Protein AF-A0A1X0S544-F1 (afdb_monomer)

Mean predicted aligned error: 11.64 Å

pLDDT: mean 88.08, std 16.43, range [37.88, 98.81]

Secondary structure (DSSP, 8-state):
----HHHHHHHHHHHHHHHHHHHHHHHHHHHHHT-----------------HHHHHHHHHHHHHHHHHHHHHS-SS--HHHHHHHHHHHHHHHHH-SSHHHHHHHHHHHHHS----SSHHHHHHHHHHHHHHHHHHTTPPPP-GGGHHHHS--S---

Nearest PDB structures (foldseek):
  1jra-assembly2_D  TM=9.791E-01  e=1.132E-12  Saccharomyces cerevisiae
  4e0i-assembly2_C-2  TM=9.661E-01  e=1.526E-10  Saccharomyces cerevisiae S288C
  3w4y-assembly2_B  TM=8.321E-01  e=1.715E-10  Saccharomyces cerevisiae S288C
  3tk0-assembly1_A-2  TM=8.405E-01  e=3.663E-10  Homo sapiens
  4e0i-assembly1_A  TM=7.709E-01  e=1.111E-09  Saccharomyces cerevisiae S288C

Structure (mmCIF, N/CA/C/O backbone):
data_AF-A0A1X0S544-F1
#
_entry.id   AF-A0A1X0S544-F1
#
loop_
_atom_site.group_PDB
_atom_site.id
_atom_site.type_symbol
_atom_site.label_atom_id
_atom_site.label_alt_id
_atom_site.label_comp_id
_atom_site.label_asym_id
_atom_site.label_entity_id
_atom_site.label_seq_id
_atom_site.pdbx_PDB_ins_code
_atom_site.Cartn_x
_atom_site.Cartn_y
_atom_site.Cartn_z
_atom_site.occupancy
_atom_site.B_iso_or_equiv
_atom_site.auth_seq_id
_atom_site.auth_comp_id
_atom_site.auth_asym_id
_atom_site.auth_atom_id
_atom_site.pdbx_PDB_model_num
ATOM 1 N N . MET A 1 1 ? -72.098 43.082 -19.303 1.00 52.50 1 MET A N 1
ATOM 2 C CA . MET A 1 1 ? -70.636 43.340 -19.211 1.00 52.50 1 MET A CA 1
ATOM 3 C C . MET A 1 1 ? -70.261 43.208 -17.733 1.00 52.50 1 MET A C 1
ATOM 5 O O . MET A 1 1 ? -70.854 43.926 -16.956 1.00 52.50 1 MET A O 1
ATOM 9 N N . LYS A 1 2 ? -69.433 42.296 -17.209 1.00 52.09 2 LYS A N 1
ATOM 10 C CA . LYS A 1 2 ? -68.104 41.813 -17.619 1.00 52.09 2 LYS A CA 1
ATOM 11 C C . LYS A 1 2 ? -67.825 40.452 -16.926 1.00 52.09 2 LYS A C 1
ATOM 13 O O . LYS A 1 2 ? -67.682 40.419 -15.712 1.00 52.09 2 LYS A O 1
ATOM 18 N N . ARG A 1 3 ? -67.683 39.345 -17.671 1.00 56.44 3 ARG A N 1
ATOM 19 C CA . ARG A 1 3 ? -67.083 38.064 -17.201 1.00 56.44 3 ARG A CA 1
ATOM 20 C C . ARG A 1 3 ? -65.582 38.022 -17.552 1.00 56.44 3 ARG A C 1
ATOM 22 O O . ARG A 1 3 ? -65.094 37.074 -18.147 1.00 56.44 3 ARG A O 1
ATOM 29 N N . ILE A 1 4 ? -64.860 39.103 -17.250 1.00 58.31 4 ILE A N 1
ATOM 30 C CA . ILE A 1 4 ? -63.459 39.302 -17.680 1.00 58.31 4 ILE A CA 1
ATOM 31 C C . ILE A 1 4 ? -62.445 38.981 -16.557 1.00 58.31 4 ILE A C 1
ATOM 33 O O . ILE A 1 4 ? -61.255 38.853 -16.817 1.00 58.31 4 ILE A O 1
ATOM 37 N N . GLY A 1 5 ? -62.885 38.772 -15.310 1.00 57.72 5 GLY A N 1
ATOM 38 C CA . GLY A 1 5 ? -61.973 38.581 -14.169 1.00 57.72 5 GLY A CA 1
ATOM 39 C C . GLY A 1 5 ? -61.312 37.200 -14.092 1.00 57.72 5 GLY A C 1
ATOM 40 O O . GLY A 1 5 ? -60.095 37.099 -13.996 1.00 57.72 5 GLY A O 1
ATOM 41 N N . THR A 1 6 ? -62.093 36.121 -14.152 1.00 60.69 6 THR A N 1
ATOM 42 C CA . THR A 1 6 ? -61.595 34.784 -13.777 1.00 60.69 6 THR A CA 1
ATOM 43 C C . THR A 1 6 ? -60.665 34.169 -14.822 1.00 60.69 6 THR A C 1
ATOM 45 O O . THR A 1 6 ? -59.653 33.578 -14.460 1.00 60.69 6 THR A O 1
ATOM 48 N N . VAL A 1 7 ? -60.953 34.355 -16.116 1.00 64.50 7 VAL A N 1
ATOM 49 C CA . VAL A 1 7 ? -60.105 33.825 -17.202 1.00 64.50 7 VAL A CA 1
ATOM 50 C C . VAL A 1 7 ? -58.727 34.489 -17.180 1.00 64.50 7 VAL A C 1
ATOM 52 O O . VAL A 1 7 ? -57.723 33.800 -17.306 1.00 64.50 7 VAL A O 1
ATOM 55 N N . THR A 1 8 ? -58.677 35.799 -16.930 1.00 66.25 8 THR A N 1
ATOM 56 C CA . THR A 1 8 ? -57.434 36.584 -16.891 1.00 66.25 8 THR A CA 1
ATOM 57 C C . THR A 1 8 ? -56.550 36.221 -15.694 1.00 66.25 8 THR A C 1
ATOM 59 O O . THR A 1 8 ? -55.328 36.221 -15.802 1.00 66.25 8 THR A O 1
ATOM 62 N N . VAL A 1 9 ? -57.147 35.864 -14.552 1.00 70.25 9 VAL A N 1
ATOM 63 C CA . VAL A 1 9 ? -56.394 35.427 -13.364 1.00 70.25 9 VAL A CA 1
ATOM 64 C C . VAL A 1 9 ? -55.842 34.012 -13.551 1.00 70.25 9 VAL A C 1
ATOM 66 O O . VAL A 1 9 ? -54.683 33.767 -13.229 1.00 70.25 9 VAL A O 1
ATOM 69 N N . VAL A 1 10 ? -56.623 33.091 -14.125 1.00 73.88 10 VAL A N 1
ATOM 70 C CA . VAL A 1 10 ? -56.163 31.714 -14.382 1.00 73.88 10 VAL A CA 1
ATOM 71 C C . VAL A 1 10 ? -55.041 31.692 -15.424 1.00 73.88 10 VAL A C 1
ATOM 73 O O . VAL A 1 10 ? -54.048 30.993 -15.232 1.00 73.88 10 VAL A O 1
ATOM 76 N N . THR A 1 11 ? -55.141 32.491 -16.492 1.00 73.25 11 THR A N 1
ATOM 77 C CA . THR A 1 11 ? -54.062 32.594 -17.486 1.00 73.25 11 THR A CA 1
ATOM 78 C C . THR A 1 11 ? -52.803 33.229 -16.903 1.00 73.25 11 THR A C 1
ATOM 80 O O . THR A 1 11 ? -51.709 32.741 -17.177 1.00 73.25 11 THR A O 1
ATOM 83 N N . LEU A 1 12 ? -52.928 34.247 -16.044 1.00 76.69 12 LEU A N 1
ATOM 84 C CA . LEU A 1 12 ? -51.780 34.859 -15.371 1.00 76.69 12 LEU A CA 1
ATOM 85 C C . LEU A 1 12 ? -51.076 33.871 -14.426 1.00 76.69 12 LEU A C 1
ATOM 87 O O . LEU A 1 12 ? -49.854 33.769 -14.459 1.00 76.69 12 LEU A O 1
ATOM 91 N N . VAL A 1 13 ? -51.826 33.091 -13.639 1.00 77.56 13 VAL A N 1
ATOM 92 C CA . VAL A 1 13 ? -51.253 32.068 -12.745 1.00 77.56 13 VAL A CA 1
ATOM 93 C C . VAL A 1 13 ? -50.532 30.978 -13.541 1.00 77.56 13 VAL A C 1
ATOM 95 O O . VAL A 1 13 ? -49.415 30.615 -13.184 1.00 77.56 13 VAL A O 1
ATOM 98 N N . MET A 1 14 ? -51.109 30.506 -14.651 1.00 79.31 14 MET A N 1
ATOM 99 C CA . MET A 1 14 ? -50.473 29.496 -15.511 1.00 79.31 14 MET A CA 1
ATOM 100 C C . MET A 1 14 ? -49.199 30.019 -16.196 1.00 79.31 14 MET A C 1
ATOM 102 O O . MET A 1 14 ? -48.229 29.280 -16.346 1.00 79.31 14 MET A O 1
ATOM 106 N N . LEU A 1 15 ? -49.160 31.300 -16.576 1.00 81.25 15 LEU A N 1
ATOM 107 C CA . LEU A 1 15 ? -47.958 31.932 -17.131 1.00 81.25 15 LEU A CA 1
ATOM 108 C C . LEU A 1 15 ? -46.863 32.118 -16.067 1.00 81.25 15 LEU A C 1
ATOM 110 O O . LEU A 1 15 ? -45.681 31.909 -16.348 1.00 81.25 15 LEU A O 1
ATOM 114 N N . VAL A 1 16 ? -47.233 32.455 -14.829 1.00 80.50 16 VAL A N 1
ATOM 115 C CA . VAL A 1 16 ? -46.278 32.599 -13.719 1.00 80.50 16 VAL A CA 1
ATOM 116 C C . VAL A 1 16 ? -45.705 31.238 -13.306 1.00 80.50 16 VAL A C 1
ATOM 118 O O . VAL A 1 16 ? -44.494 31.108 -13.149 1.00 80.50 16 VAL A O 1
ATOM 121 N N . THR A 1 17 ? -46.519 30.184 -13.208 1.00 80.31 17 THR A N 1
ATOM 122 C CA . THR A 1 17 ? -46.009 28.841 -12.877 1.00 80.31 17 THR A CA 1
ATOM 123 C C . THR A 1 17 ? -45.137 28.265 -13.993 1.00 80.31 17 THR A C 1
ATOM 125 O O . THR A 1 17 ? -44.081 27.700 -13.705 1.00 80.31 17 THR A O 1
ATOM 128 N N . ALA A 1 18 ? -45.505 28.467 -15.265 1.00 83.25 18 ALA A N 1
ATOM 129 C CA . ALA A 1 18 ? -44.694 28.044 -16.406 1.00 83.25 18 ALA A CA 1
ATOM 130 C C . ALA A 1 18 ? -43.343 28.775 -16.470 1.00 83.25 18 ALA A C 1
ATOM 132 O O . ALA A 1 18 ? -42.316 28.148 -16.732 1.00 83.25 18 ALA A O 1
ATOM 133 N N . THR A 1 19 ? -43.308 30.082 -16.187 1.00 78.88 19 THR A N 1
ATOM 134 C CA . THR A 1 19 ? -42.045 30.840 -16.145 1.00 78.88 19 THR A CA 1
ATOM 135 C C . THR A 1 19 ? -41.162 30.408 -14.975 1.00 78.88 19 THR A C 1
ATOM 137 O O . THR A 1 19 ? -39.968 30.207 -15.184 1.00 78.88 19 THR A O 1
ATOM 140 N N . ILE A 1 20 ? -41.721 30.150 -13.786 1.00 79.62 20 ILE A N 1
ATOM 141 C CA . ILE A 1 20 ? -40.972 29.612 -12.634 1.00 79.62 20 ILE A CA 1
ATOM 142 C C . ILE A 1 20 ? -40.388 28.224 -12.945 1.00 79.62 20 ILE A C 1
ATOM 144 O O . ILE A 1 20 ? -39.204 27.998 -12.703 1.00 79.62 20 ILE A O 1
ATOM 148 N N . LEU A 1 21 ? -41.167 27.312 -13.538 1.00 79.69 21 LEU A N 1
ATOM 149 C CA . LEU A 1 21 ? -40.693 25.983 -13.955 1.00 79.69 21 LEU A CA 1
ATOM 150 C C . LEU A 1 21 ? -39.574 26.070 -15.002 1.00 79.69 21 LEU A C 1
ATOM 152 O O . LEU A 1 21 ? -38.578 25.351 -14.910 1.00 79.69 21 LEU A O 1
ATOM 156 N N . LEU A 1 22 ? -39.696 26.974 -15.978 1.00 78.81 22 LEU A N 1
ATOM 157 C CA . LEU A 1 22 ? -38.663 27.192 -16.991 1.00 78.81 22 LEU A CA 1
ATOM 158 C C . LEU A 1 22 ? -37.383 27.781 -16.386 1.00 78.81 22 LEU A C 1
ATOM 160 O O . LEU A 1 22 ? -36.294 27.324 -16.734 1.00 78.81 22 LEU A O 1
ATOM 164 N N . LEU A 1 23 ? -37.495 28.736 -15.460 1.00 78.19 23 LEU A N 1
ATOM 165 C CA . LEU A 1 23 ? -36.354 29.307 -14.737 1.00 78.19 23 LEU A CA 1
ATOM 166 C C . LEU A 1 23 ? -35.665 28.254 -13.861 1.00 78.19 23 LEU A C 1
ATOM 168 O O . LEU A 1 23 ? -34.444 28.118 -13.925 1.00 78.19 23 LEU A O 1
ATOM 172 N N . TYR A 1 24 ? -36.435 27.437 -13.140 1.00 78.25 24 TYR A N 1
ATOM 173 C CA . TYR A 1 24 ? -35.912 26.335 -12.333 1.00 78.25 24 TYR A CA 1
ATOM 174 C C . TYR A 1 24 ? -35.223 25.270 -13.202 1.00 78.25 24 TYR A C 1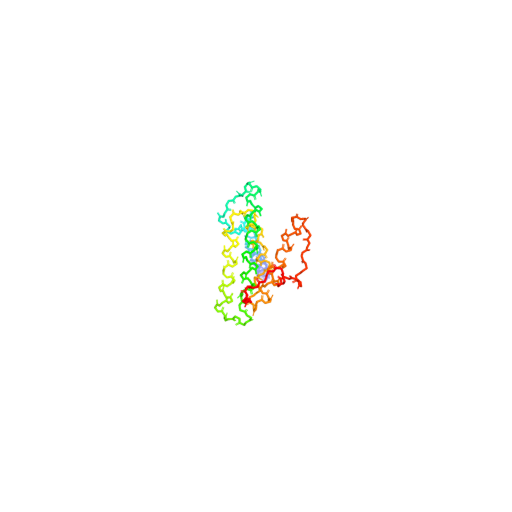
ATOM 176 O O . TYR A 1 24 ? -34.114 24.836 -12.899 1.00 78.25 24 TYR A O 1
ATOM 184 N N . SER A 1 25 ? -35.812 24.915 -14.350 1.00 75.12 25 SER A N 1
ATOM 185 C CA . SER A 1 25 ? -35.204 23.971 -15.299 1.00 75.12 25 SER A CA 1
ATOM 186 C C . SER A 1 25 ? -33.920 24.511 -15.944 1.00 75.12 25 SER A C 1
ATOM 188 O O . SER A 1 25 ? -32.973 23.751 -16.149 1.00 75.12 25 SER A O 1
ATOM 190 N N . LYS A 1 26 ? -33.847 25.821 -16.230 1.00 72.38 26 LYS A N 1
ATOM 191 C CA . LYS A 1 26 ? -32.621 26.489 -16.691 1.00 72.38 26 LYS A CA 1
ATOM 192 C C . LYS A 1 26 ? -31.552 26.492 -15.603 1.00 72.38 26 LYS A C 1
ATOM 194 O O . LYS A 1 26 ? -30.394 26.247 -15.924 1.00 72.38 26 LYS A O 1
ATOM 199 N N . GLN A 1 27 ? -31.927 26.709 -14.343 1.00 64.31 27 GLN A N 1
ATOM 200 C CA . GLN A 1 27 ? -30.995 26.669 -13.219 1.00 64.31 27 GLN A CA 1
ATOM 201 C C . GLN A 1 27 ? -30.444 25.254 -12.998 1.00 64.31 27 GLN A C 1
ATOM 203 O O . GLN A 1 27 ? -29.231 25.108 -12.929 1.00 64.31 27 GLN A O 1
ATOM 208 N N . ILE A 1 28 ? -31.282 24.208 -13.041 1.00 69.19 28 ILE A N 1
ATOM 209 C CA . ILE A 1 28 ? -30.832 22.802 -12.992 1.00 69.19 28 ILE A CA 1
ATOM 210 C C . ILE A 1 28 ? -29.901 22.471 -14.165 1.00 69.19 28 ILE A C 1
ATOM 212 O O . ILE A 1 28 ? -28.840 21.881 -13.962 1.00 69.19 28 ILE A O 1
ATOM 216 N N . LYS A 1 29 ? -30.253 22.877 -15.394 1.00 67.12 29 LYS A N 1
ATOM 217 C CA . LYS A 1 29 ? -29.387 22.679 -16.567 1.00 67.12 29 LYS A CA 1
ATOM 218 C C . LYS A 1 29 ? -28.070 23.439 -16.439 1.00 67.12 29 LYS A C 1
ATOM 220 O O . LYS A 1 29 ? -27.051 22.900 -16.838 1.00 67.12 29 LYS A O 1
ATOM 225 N N . SER A 1 30 ? -28.064 24.639 -15.858 1.00 59.28 30 SER A N 1
ATOM 226 C CA . SER A 1 30 ? -26.838 25.398 -15.578 1.00 59.28 30 SER A CA 1
ATOM 227 C C . SER A 1 30 ? -25.973 24.698 -14.527 1.00 59.28 30 SER A C 1
ATOM 229 O O . SER A 1 30 ? -24.761 24.612 -14.701 1.00 59.28 30 SER A O 1
ATOM 231 N N . THR A 1 31 ? -26.573 24.147 -13.468 1.00 58.50 31 THR A N 1
ATOM 232 C CA . THR A 1 31 ? -25.854 23.374 -12.444 1.00 58.50 31 THR A CA 1
ATOM 233 C C . THR A 1 31 ? -25.257 22.087 -13.021 1.00 58.50 31 THR A C 1
ATOM 235 O O . THR A 1 31 ? -24.128 21.748 -12.687 1.00 58.50 31 THR A O 1
ATOM 238 N N . MET A 1 32 ? -25.953 21.409 -13.941 1.00 60.28 32 MET A N 1
ATOM 239 C CA . MET A 1 32 ? -25.435 20.211 -14.620 1.00 60.28 32 MET A CA 1
ATOM 240 C C . MET A 1 32 ? -24.454 20.520 -15.765 1.00 60.28 32 MET A C 1
ATOM 242 O O . MET A 1 32 ? -23.543 19.741 -16.011 1.00 60.28 32 MET A O 1
ATOM 246 N N . ALA A 1 33 ? -24.589 21.657 -16.454 1.00 54.88 33 ALA A N 1
ATOM 247 C CA . ALA A 1 33 ? -23.705 22.057 -17.556 1.00 54.88 33 ALA A CA 1
ATOM 248 C C . ALA A 1 33 ? -22.357 22.638 -17.088 1.00 54.88 33 ALA A C 1
ATOM 250 O O . ALA A 1 33 ? -21.472 22.859 -17.911 1.00 54.88 33 ALA A O 1
ATOM 251 N N . THR A 1 34 ? -22.185 22.860 -15.779 1.00 42.56 34 THR A N 1
ATOM 252 C CA . THR A 1 34 ? -20.923 23.340 -15.187 1.00 42.56 34 THR A CA 1
ATOM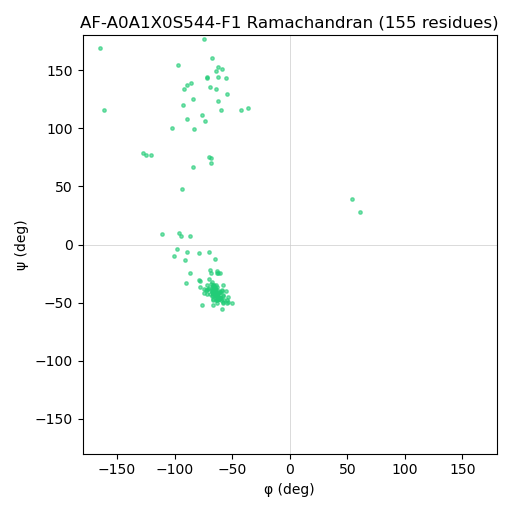 253 C C . THR A 1 34 ? -20.030 22.193 -14.688 1.00 42.56 34 THR A C 1
ATOM 255 O O . THR A 1 34 ? -18.970 22.445 -14.126 1.00 42.56 34 THR A O 1
ATOM 258 N N . SER A 1 35 ? -20.372 20.924 -14.948 1.00 48.31 35 SER A N 1
ATOM 259 C CA . SER A 1 35 ? -19.385 19.837 -14.892 1.00 48.31 35 SER A CA 1
ATOM 260 C C . SER A 1 35 ? -18.641 19.763 -16.228 1.00 48.31 35 SER A C 1
ATOM 262 O O . SER A 1 35 ? -18.807 18.825 -17.012 1.00 48.31 35 SER A O 1
ATOM 264 N N . SER A 1 36 ? -17.863 20.805 -16.526 1.00 41.09 36 SER A N 1
ATOM 265 C CA . SER A 1 36 ? -16.869 20.728 -17.587 1.00 41.09 36 SER A CA 1
ATOM 266 C C . SER A 1 36 ? -15.828 19.681 -17.193 1.00 41.09 36 SER A C 1
ATOM 268 O O . SER A 1 36 ? -15.376 19.594 -16.053 1.00 41.09 36 SER A O 1
ATOM 270 N N . SER A 1 37 ? -15.502 18.833 -18.155 1.00 45.66 37 SER A N 1
ATOM 271 C CA . SER A 1 37 ? -14.585 17.709 -1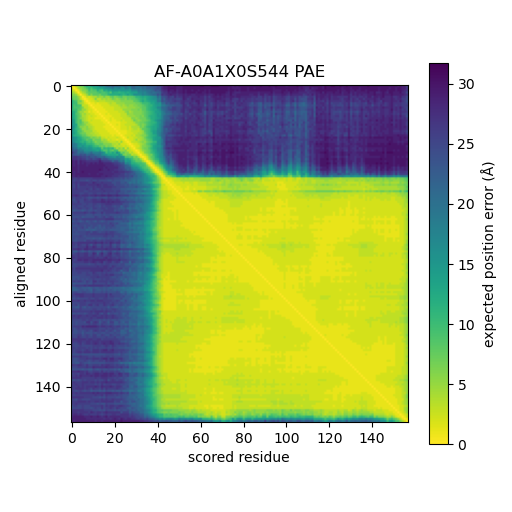8.058 1.00 45.66 37 SER A CA 1
ATOM 272 C C . SER A 1 37 ? -13.127 18.152 -17.877 1.00 45.66 37 SER A C 1
ATOM 274 O O . SER A 1 37 ? -12.311 17.985 -18.786 1.00 45.66 37 SER A O 1
ATOM 276 N N . SER A 1 38 ? -12.768 18.694 -16.717 1.00 37.88 38 SER A N 1
ATOM 277 C CA . SER A 1 38 ? -11.385 18.644 -16.247 1.00 37.88 38 SER A CA 1
ATOM 278 C C . SER A 1 38 ? -11.232 17.410 -15.365 1.00 37.88 38 SER A C 1
ATOM 280 O O . SER A 1 38 ? -11.939 17.230 -14.376 1.00 37.88 38 SER A O 1
ATOM 282 N N . GLN A 1 39 ? -10.330 16.519 -15.774 1.00 43.31 39 GLN A N 1
ATOM 283 C CA . GLN A 1 39 ? -9.851 15.414 -14.957 1.00 43.31 39 GLN A CA 1
ATOM 284 C C . GLN A 1 39 ? -9.601 15.926 -13.539 1.00 43.31 39 GLN A C 1
ATOM 286 O O . GLN A 1 39 ? -8.718 16.754 -13.317 1.00 43.31 39 GLN A O 1
ATOM 291 N N . GLN A 1 40 ? -10.359 15.414 -12.576 1.00 41.81 40 GLN A N 1
ATOM 292 C CA . GLN A 1 40 ? -9.941 15.422 -11.187 1.00 41.81 40 GLN A CA 1
ATOM 293 C C . GLN A 1 40 ? -8.793 14.416 -11.104 1.00 41.81 40 GLN A C 1
ATOM 295 O O . GLN A 1 40 ? -8.971 13.260 -10.730 1.00 41.81 40 GLN A O 1
ATOM 300 N N . ASP A 1 41 ? -7.636 14.835 -11.615 1.00 49.28 41 ASP A N 1
ATOM 301 C CA . ASP A 1 41 ? -6.411 14.070 -11.552 1.00 49.28 41 ASP A CA 1
ATOM 302 C C . ASP A 1 41 ? -6.154 13.889 -10.061 1.00 49.28 41 ASP A C 1
ATOM 304 O O . ASP A 1 41 ? -6.013 14.859 -9.307 1.00 49.28 41 ASP A O 1
ATOM 308 N N . SER A 1 42 ? -6.199 12.639 -9.609 1.00 58.97 42 SER A N 1
ATOM 309 C CA . SER A 1 42 ? -5.591 12.244 -8.349 1.00 58.97 42 SER A CA 1
ATOM 310 C C . SER A 1 42 ? -4.303 13.043 -8.197 1.00 58.97 42 SER A C 1
ATOM 312 O O . SER A 1 42 ? -3.462 12.939 -9.087 1.00 58.97 42 SER A O 1
ATOM 314 N N . HIS A 1 43 ? -4.175 13.888 -7.169 1.00 80.88 43 HIS A N 1
ATOM 315 C CA . HIS A 1 43 ? -3.025 14.788 -7.027 1.00 80.88 43 HIS A CA 1
ATOM 316 C C . HIS A 1 43 ? -1.747 13.979 -6.737 1.00 80.88 43 HIS A C 1
ATOM 318 O O . HIS A 1 43 ? -1.290 13.874 -5.598 1.00 80.88 43 HIS A O 1
ATOM 324 N N . VAL A 1 44 ? -1.234 13.330 -7.776 1.00 91.44 44 VAL A N 1
ATOM 325 C CA . VAL A 1 44 ? 0.008 12.580 -7.842 1.00 91.44 44 VAL A CA 1
ATOM 326 C C . VAL A 1 44 ? 1.097 13.592 -8.122 1.00 91.44 44 VAL A C 1
ATOM 328 O O . VAL A 1 44 ? 1.021 14.353 -9.083 1.00 91.44 44 VAL A O 1
ATOM 331 N N . ILE A 1 45 ? 2.106 13.597 -7.261 1.00 95.38 45 ILE A N 1
ATOM 332 C CA . ILE A 1 45 ? 3.162 14.613 -7.269 1.00 95.38 45 ILE A CA 1
ATOM 333 C C . ILE A 1 45 ? 4.284 14.210 -8.240 1.00 95.38 45 ILE A C 1
ATOM 335 O O . ILE A 1 45 ? 5.008 15.056 -8.760 1.00 95.38 45 ILE A O 1
ATOM 339 N N . MET A 1 46 ? 4.419 12.908 -8.503 1.00 95.19 46 MET A N 1
ATOM 340 C CA . MET A 1 46 ? 5.552 12.341 -9.228 1.00 95.19 46 MET A CA 1
ATOM 341 C C . MET A 1 46 ? 5.369 12.365 -10.753 1.00 95.19 46 MET A C 1
ATOM 343 O O . MET A 1 46 ? 4.294 12.076 -11.291 1.00 95.19 46 MET A O 1
ATOM 347 N N . GLY A 1 47 ? 6.458 12.690 -11.456 1.00 95.81 47 GLY A N 1
ATOM 348 C CA . GLY A 1 47 ? 6.536 12.711 -12.918 1.00 95.81 47 GLY A CA 1
ATOM 349 C C . GLY A 1 47 ? 6.592 11.316 -13.555 1.00 95.81 47 GLY A C 1
ATOM 350 O O . GLY A 1 47 ? 6.613 10.293 -12.878 1.00 95.81 47 GLY A O 1
ATOM 351 N N . HIS A 1 48 ? 6.602 11.268 -14.889 1.00 96.12 48 HIS A N 1
ATOM 352 C CA . HIS A 1 48 ? 6.697 10.011 -15.641 1.00 96.12 48 HIS A CA 1
ATOM 353 C C . HIS A 1 48 ? 8.086 9.364 -15.498 1.00 96.12 48 HIS A C 1
ATOM 355 O O . HIS A 1 48 ? 9.101 10.042 -15.667 1.00 96.12 48 HIS A O 1
ATOM 361 N N . MET A 1 49 ? 8.144 8.047 -15.269 1.00 97.06 49 MET A N 1
ATOM 362 C CA . MET A 1 49 ? 9.407 7.311 -15.120 1.00 97.06 49 MET A CA 1
ATOM 363 C C . MET A 1 49 ? 9.747 6.536 -16.399 1.00 97.06 49 MET A C 1
ATOM 365 O O . MET A 1 49 ? 9.221 5.457 -16.663 1.00 97.06 49 MET A O 1
ATOM 369 N N . THR A 1 50 ? 10.641 7.090 -17.220 1.00 96.00 50 THR A N 1
ATOM 370 C CA . THR A 1 50 ? 10.951 6.551 -18.559 1.00 96.00 50 THR A CA 1
ATOM 371 C C . THR A 1 50 ? 11.873 5.329 -18.543 1.00 96.00 50 THR A C 1
ATOM 373 O O . THR A 1 50 ? 11.749 4.466 -19.413 1.00 96.00 50 THR A O 1
ATOM 376 N N . ASN A 1 51 ? 12.786 5.224 -17.570 1.00 97.75 51 ASN A N 1
ATOM 377 C CA . ASN A 1 51 ? 13.718 4.099 -17.482 1.00 97.75 51 ASN A CA 1
ATOM 378 C C . ASN A 1 51 ? 13.009 2.841 -16.951 1.00 97.75 51 ASN A C 1
ATOM 380 O O . ASN A 1 51 ? 12.619 2.762 -15.786 1.00 97.75 51 ASN A O 1
ATOM 384 N N . GLN A 1 52 ? 12.852 1.841 -17.819 1.00 96.50 52 GLN A N 1
ATOM 385 C CA . GLN A 1 52 ? 12.088 0.631 -17.516 1.00 96.50 52 GLN A CA 1
ATOM 386 C C . GLN A 1 52 ? 12.784 -0.296 -16.514 1.00 96.50 52 GLN A C 1
ATOM 388 O O . GLN A 1 52 ? 12.092 -0.930 -15.716 1.00 96.50 52 GLN A O 1
ATOM 393 N N . THR A 1 53 ? 14.118 -0.376 -16.546 1.00 97.94 53 THR A N 1
ATOM 394 C CA . THR A 1 53 ? 14.901 -1.216 -15.627 1.00 97.94 53 THR A CA 1
ATOM 395 C C . THR A 1 53 ? 14.772 -0.688 -14.207 1.00 97.94 53 THR A C 1
ATOM 397 O O . THR A 1 53 ? 14.317 -1.416 -13.326 1.00 97.94 53 THR A O 1
ATOM 400 N N . GLU A 1 54 ? 15.032 0.608 -14.028 1.00 97.88 54 GLU A N 1
ATOM 401 C CA . GLU A 1 54 ? 14.879 1.316 -12.752 1.00 97.88 54 GLU A CA 1
ATOM 402 C C . GLU A 1 54 ? 13.443 1.207 -12.225 1.00 97.88 54 GLU A C 1
ATOM 404 O O . GLU A 1 54 ? 13.209 0.892 -11.060 1.00 97.88 54 GLU A O 1
ATOM 409 N N . ARG A 1 55 ? 12.444 1.378 -13.105 1.00 97.88 55 ARG A N 1
ATOM 410 C CA . ARG A 1 55 ? 11.027 1.228 -12.742 1.00 97.88 55 ARG A CA 1
ATOM 411 C C . ARG A 1 55 ? 10.714 -0.180 -12.237 1.00 97.88 55 ARG A C 1
ATOM 413 O O . ARG A 1 55 ? 9.950 -0.346 -11.287 1.00 97.88 55 ARG A O 1
ATOM 420 N N . ALA A 1 56 ? 11.279 -1.205 -12.871 1.00 97.94 56 ALA A N 1
ATOM 421 C CA . ALA A 1 56 ? 11.056 -2.591 -12.483 1.00 97.94 56 ALA A CA 1
ATOM 422 C C . ALA A 1 56 ? 11.778 -2.947 -11.173 1.00 97.94 56 ALA A C 1
ATOM 424 O O . ALA A 1 56 ? 11.218 -3.682 -10.357 1.00 97.94 56 ALA A O 1
ATOM 425 N N . GLU A 1 57 ? 12.998 -2.450 -10.970 1.00 98.50 57 GLU A N 1
ATOM 426 C CA . GLU A 1 57 ? 13.766 -2.610 -9.729 1.00 98.50 57 GLU A CA 1
ATOM 427 C C . GLU A 1 57 ? 13.070 -1.944 -8.549 1.00 98.50 57 GLU A C 1
ATOM 429 O O . GLU A 1 57 ? 12.786 -2.616 -7.553 1.00 98.50 57 GLU A O 1
ATOM 434 N N . LEU A 1 5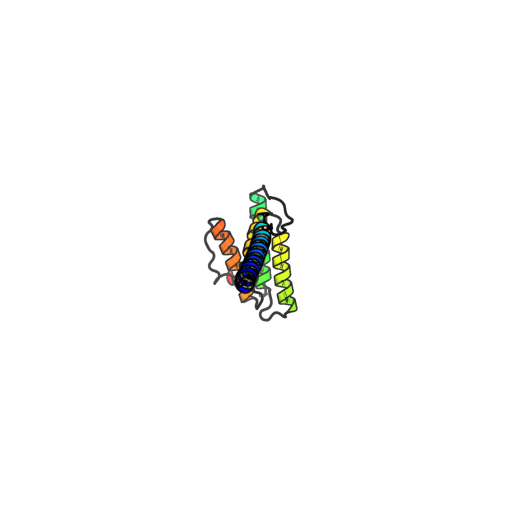8 ? 12.680 -0.678 -8.714 1.00 98.56 58 LEU A N 1
ATOM 435 C CA . LEU A 1 58 ? 11.881 0.060 -7.744 1.00 98.56 58 LEU A CA 1
ATOM 436 C C . LEU A 1 58 ? 10.589 -0.693 -7.412 1.00 98.56 58 LEU A C 1
ATOM 438 O O . LEU A 1 58 ? 10.287 -0.906 -6.243 1.00 98.56 58 LEU A O 1
ATOM 442 N N . GLY A 1 59 ? 9.854 -1.165 -8.425 1.00 98.44 59 GLY A N 1
ATOM 443 C CA . GLY A 1 59 ? 8.640 -1.960 -8.231 1.00 98.44 59 GLY A CA 1
ATOM 444 C C . GLY A 1 59 ? 8.865 -3.185 -7.343 1.00 98.44 59 GLY A C 1
ATOM 445 O O . GLY A 1 59 ? 8.145 -3.378 -6.364 1.00 98.44 59 GLY A O 1
ATOM 446 N N . ARG A 1 60 ? 9.889 -3.997 -7.636 1.00 98.56 60 ARG A N 1
ATOM 447 C CA . ARG A 1 60 ? 10.214 -5.193 -6.835 1.00 98.56 60 ARG A CA 1
ATOM 448 C C . ARG A 1 60 ? 10.584 -4.837 -5.395 1.00 98.56 60 ARG A C 1
ATOM 450 O O . ARG A 1 60 ? 10.083 -5.482 -4.472 1.00 98.56 60 ARG A O 1
ATOM 457 N N . ALA A 1 61 ? 11.424 -3.821 -5.208 1.00 98.62 61 ALA A N 1
ATOM 458 C CA . ALA A 1 61 ? 11.849 -3.363 -3.889 1.00 98.62 61 ALA A CA 1
ATOM 459 C C . ALA A 1 61 ? 10.659 -2.851 -3.065 1.00 98.62 61 ALA A C 1
ATOM 461 O O . ALA A 1 61 ? 10.476 -3.247 -1.914 1.00 98.62 61 ALA A O 1
ATOM 462 N N . THR A 1 62 ? 9.794 -2.040 -3.673 1.00 98.69 62 THR A N 1
ATOM 463 C CA . THR A 1 62 ? 8.603 -1.502 -3.015 1.00 98.69 62 THR A CA 1
ATOM 464 C C . THR A 1 62 ? 7.609 -2.591 -2.642 1.00 98.69 62 THR A C 1
ATOM 466 O O . THR A 1 62 ? 7.129 -2.597 -1.513 1.00 98.69 62 THR A O 1
ATOM 469 N N . TRP A 1 63 ? 7.329 -3.551 -3.528 1.00 98.69 63 TRP A N 1
ATOM 470 C CA . TRP A 1 63 ? 6.446 -4.663 -3.173 1.00 98.69 63 TRP A CA 1
ATOM 471 C C . TRP A 1 63 ? 7.009 -5.490 -2.022 1.00 98.69 63 TRP A C 1
ATOM 473 O O . TRP A 1 63 ? 6.260 -5.855 -1.120 1.00 98.69 63 TRP A O 1
ATOM 483 N N . LYS A 1 64 ? 8.324 -5.744 -2.001 1.00 98.38 64 LYS A N 1
ATOM 484 C CA . LYS A 1 64 ? 8.964 -6.413 -0.862 1.00 98.38 64 LYS A CA 1
ATOM 485 C C . LYS A 1 64 ? 8.786 -5.614 0.430 1.00 98.38 64 LYS A C 1
ATOM 487 O O . LYS A 1 64 ? 8.414 -6.214 1.437 1.00 98.38 64 LYS A O 1
ATOM 492 N N . PHE A 1 65 ? 9.011 -4.302 0.402 1.00 98.56 65 PHE A N 1
ATOM 493 C CA . PHE A 1 65 ? 8.796 -3.425 1.554 1.00 98.56 65 PHE A CA 1
ATOM 494 C C . PHE A 1 65 ? 7.341 -3.476 2.041 1.00 98.56 65 PHE A C 1
ATOM 496 O O . PHE A 1 65 ? 7.105 -3.823 3.194 1.00 98.56 65 PHE A O 1
ATOM 503 N N . LEU A 1 66 ? 6.371 -3.209 1.161 1.00 98.75 66 LEU A N 1
ATOM 504 C CA . LEU A 1 66 ? 4.956 -3.136 1.527 1.00 98.75 66 LEU A CA 1
ATOM 505 C C . LEU A 1 66 ? 4.441 -4.473 2.066 1.00 98.75 66 LEU A C 1
ATOM 507 O O . LEU A 1 66 ? 3.822 -4.494 3.123 1.00 98.75 66 LEU A O 1
ATOM 511 N N . HIS A 1 67 ? 4.734 -5.593 1.398 1.00 98.62 67 HIS A N 1
ATOM 512 C CA . HIS A 1 67 ? 4.291 -6.910 1.876 1.00 98.62 67 HIS A CA 1
ATOM 513 C C . HIS A 1 67 ? 4.929 -7.284 3.213 1.00 98.62 67 HIS A C 1
ATOM 515 O O . HIS A 1 67 ? 4.252 -7.822 4.082 1.00 98.62 67 HIS A O 1
ATOM 521 N N . THR A 1 68 ? 6.203 -6.941 3.425 1.00 98.31 68 THR A N 1
ATOM 522 C CA . THR A 1 68 ? 6.857 -7.165 4.725 1.00 98.31 68 THR A CA 1
ATOM 523 C C . THR A 1 68 ? 6.251 -6.265 5.809 1.00 98.31 68 THR A C 1
ATOM 525 O O . THR A 1 68 ? 6.035 -6.721 6.926 1.00 98.31 68 THR A O 1
ATOM 528 N N . MET A 1 69 ? 5.913 -5.012 5.486 1.00 98.38 69 MET A N 1
ATOM 529 C CA . MET A 1 69 ? 5.215 -4.104 6.401 1.00 98.38 69 MET A CA 1
ATOM 530 C C . MET A 1 69 ? 3.848 -4.670 6.816 1.00 98.38 69 MET A C 1
ATOM 532 O O . MET A 1 69 ? 3.555 -4.704 8.009 1.00 98.38 69 MET A O 1
ATOM 536 N N . MET A 1 70 ? 3.046 -5.181 5.871 1.00 98.44 70 MET A N 1
ATOM 537 C CA . MET A 1 70 ? 1.752 -5.799 6.196 1.00 98.44 70 MET A CA 1
ATOM 538 C C . MET A 1 70 ? 1.921 -7.063 7.039 1.00 98.44 70 MET A C 1
ATOM 540 O O . MET A 1 70 ? 1.198 -7.228 8.014 1.00 98.44 70 MET A O 1
ATOM 544 N N . ALA A 1 71 ? 2.922 -7.899 6.748 1.00 97.94 71 ALA A N 1
ATOM 545 C CA . ALA A 1 71 ? 3.230 -9.088 7.546 1.00 97.94 71 ALA A CA 1
ATOM 546 C C . ALA A 1 71 ? 3.657 -8.754 8.991 1.00 97.94 71 ALA A C 1
ATOM 548 O O . ALA A 1 71 ? 3.520 -9.583 9.889 1.00 97.94 71 ALA A O 1
ATOM 549 N N . ARG A 1 72 ? 4.174 -7.543 9.238 1.00 97.31 72 ARG A N 1
ATOM 550 C CA . ARG A 1 72 ? 4.545 -7.037 10.573 1.00 97.31 72 ARG A CA 1
ATOM 551 C C . ARG A 1 72 ? 3.414 -6.295 11.287 1.00 97.31 72 ARG A C 1
ATOM 553 O O . ARG A 1 72 ? 3.535 -6.055 12.487 1.00 97.31 72 ARG A O 1
ATOM 560 N N . TYR A 1 73 ? 2.343 -5.934 10.583 1.00 98.25 73 TYR A N 1
ATOM 561 C CA . TYR A 1 73 ? 1.214 -5.187 11.140 1.00 98.25 73 TYR A CA 1
ATOM 562 C C . TYR A 1 73 ? 0.560 -5.951 12.315 1.00 9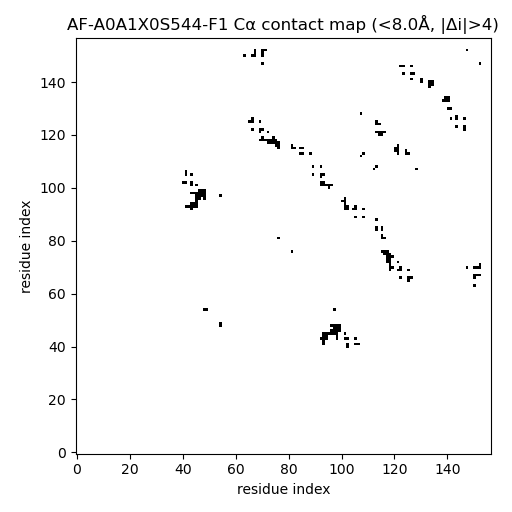8.25 73 TYR A C 1
ATOM 564 O O . TYR A 1 73 ? 0.654 -7.180 12.342 1.00 98.25 73 TYR A O 1
ATOM 572 N N . PRO A 1 74 ? -0.054 -5.303 13.323 1.00 98.06 74 PRO A N 1
ATOM 573 C CA . PRO A 1 74 ? -0.658 -6.013 14.454 1.00 98.06 74 PRO A CA 1
ATOM 574 C C . PRO A 1 74 ? -1.842 -6.904 14.048 1.00 98.06 74 PRO A C 1
ATOM 576 O O . PRO A 1 74 ? -2.587 -6.579 13.125 1.00 98.06 74 PRO A O 1
ATOM 579 N N . GLU A 1 75 ? -2.061 -8.013 14.767 1.00 97.00 75 GLU 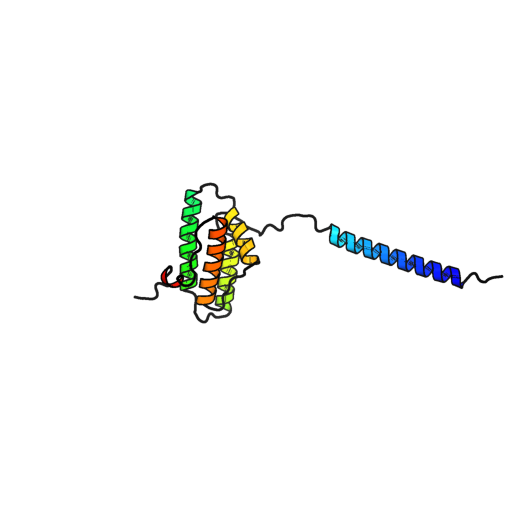A N 1
ATOM 580 C CA . GLU A 1 75 ? -3.299 -8.801 14.599 1.00 97.00 75 GLU A CA 1
ATOM 581 C C . GLU A 1 75 ? -4.528 -8.030 15.076 1.00 97.00 75 GLU A C 1
ATOM 583 O O . GLU A 1 75 ? -5.559 -8.042 14.413 1.00 97.00 75 GLU A O 1
ATOM 588 N N . ASN A 1 76 ? -4.387 -7.325 16.200 1.00 98.38 76 ASN A N 1
ATOM 589 C CA . ASN A 1 76 ? -5.433 -6.509 16.808 1.00 98.38 76 ASN A CA 1
ATOM 590 C C . ASN A 1 76 ? -4.941 -5.053 16.897 1.00 98.38 76 ASN A C 1
ATOM 592 O O . ASN A 1 76 ? -4.475 -4.643 17.961 1.00 98.38 76 ASN A O 1
ATOM 596 N N . PRO A 1 77 ? -4.950 -4.297 15.785 1.00 98.62 77 PRO A N 1
ATOM 597 C CA . PRO A 1 77 ? -4.474 -2.921 15.766 1.00 98.62 77 PRO A CA 1
ATOM 598 C C . PRO A 1 77 ? -5.439 -1.983 16.502 1.00 98.62 77 PRO A C 1
ATOM 600 O O . PRO A 1 77 ? -6.662 -2.113 16.422 1.00 98.62 77 PRO A O 1
ATOM 603 N N . THR A 1 78 ? -4.878 -0.993 17.183 1.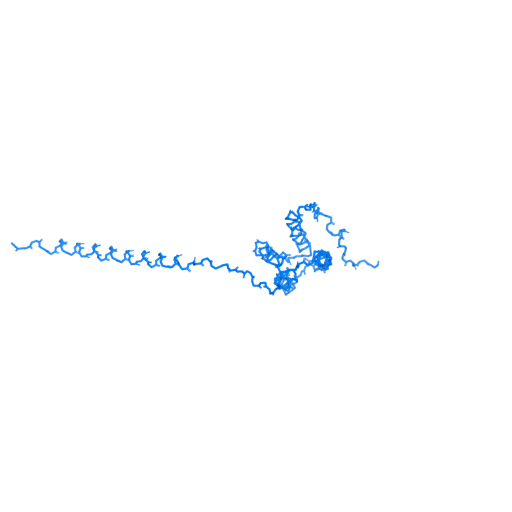00 98.81 78 THR A N 1
ATOM 604 C CA . THR A 1 78 ? -5.598 0.160 17.732 1.00 98.81 78 THR A CA 1
ATOM 605 C C . THR A 1 78 ? -6.140 1.049 16.613 1.00 98.81 78 THR A C 1
ATOM 607 O O . THR A 1 78 ? -5.631 1.045 15.493 1.00 98.81 78 THR A O 1
ATOM 610 N N . GLU A 1 79 ? -7.135 1.887 16.908 1.00 98.69 79 GLU A N 1
ATOM 611 C CA . GLU A 1 79 ? -7.691 2.806 15.904 1.00 98.69 79 GLU A CA 1
ATOM 612 C C . GLU A 1 79 ? -6.631 3.752 15.313 1.00 98.69 79 GLU A C 1
ATOM 614 O O . GLU A 1 79 ? -6.630 4.026 14.115 1.00 98.69 79 GLU A O 1
ATOM 619 N N . GLN A 1 80 ? -5.662 4.181 16.127 1.00 98.75 80 GLN A N 1
ATOM 620 C CA . GLN A 1 80 ? -4.558 5.015 15.659 1.00 98.75 80 GLN A CA 1
ATOM 621 C C . GLN A 1 80 ? -3.639 4.273 14.674 1.00 98.75 80 GLN A C 1
ATOM 623 O O . GLN A 1 80 ? -3.221 4.849 13.669 1.00 98.75 80 GLN A O 1
ATOM 628 N N . GLU A 1 81 ? -3.332 2.998 14.920 1.00 98.81 81 GLU A N 1
ATOM 629 C CA . GLU A 1 81 ? -2.532 2.172 14.002 1.00 98.81 81 GLU A CA 1
ATOM 630 C C . GLU A 1 81 ? -3.283 1.888 12.695 1.00 98.81 81 GLU A C 1
ATOM 632 O O . GLU A 1 81 ? -2.669 1.768 11.630 1.00 98.81 81 GLU A O 1
ATOM 637 N N . ARG A 1 82 ? -4.615 1.787 12.754 1.00 98.81 82 ARG A N 1
ATOM 638 C CA . ARG A 1 82 ? -5.488 1.635 11.581 1.00 98.81 82 ARG A CA 1
ATOM 639 C C . ARG A 1 82 ? -5.475 2.877 10.709 1.00 98.81 82 ARG A C 1
ATOM 641 O O . ARG A 1 82 ? -5.282 2.756 9.497 1.00 98.81 82 ARG A O 1
ATOM 648 N N . GLU A 1 83 ? -5.633 4.049 11.315 1.00 98.75 83 GLU A N 1
ATOM 649 C CA . GLU A 1 83 ? -5.585 5.312 10.581 1.00 98.75 83 GLU A CA 1
ATOM 650 C C . GLU A 1 83 ? -4.180 5.576 10.025 1.00 98.75 83 GLU A C 1
ATOM 652 O O . GLU A 1 83 ? -4.049 5.922 8.855 1.00 98.75 83 GLU A O 1
ATOM 657 N N . SER A 1 84 ? -3.125 5.278 10.791 1.00 98.81 84 SER A N 1
ATOM 658 C CA . SER A 1 84 ? -1.735 5.415 10.327 1.00 98.81 84 SER A CA 1
ATOM 659 C C . SER A 1 84 ? -1.459 4.587 9.068 1.00 98.81 84 SER A C 1
ATOM 661 O O . SER A 1 84 ? -0.855 5.084 8.119 1.00 98.81 84 SER A O 1
ATOM 663 N N . LEU A 1 85 ? -1.924 3.331 9.015 1.00 98.75 85 LEU A N 1
ATOM 664 C CA . LEU A 1 85 ? -1.763 2.486 7.828 1.00 98.75 85 LEU A CA 1
ATOM 665 C C . LEU A 1 85 ? -2.536 3.044 6.624 1.00 98.75 85 LEU A C 1
ATOM 667 O O . LEU A 1 85 ? -2.028 3.066 5.500 1.00 98.75 85 LEU A O 1
ATOM 671 N N . LYS A 1 86 ? -3.765 3.507 6.852 1.00 98.50 86 LYS A N 1
ATOM 672 C CA . LYS A 1 86 ? -4.610 4.086 5.807 1.00 98.50 86 LYS A CA 1
ATOM 673 C C . LYS A 1 86 ? -3.999 5.366 5.233 1.00 98.50 86 LYS A C 1
ATOM 675 O O . LYS A 1 86 ? -3.897 5.491 4.010 1.00 98.50 86 LYS A O 1
ATOM 680 N N . GLU A 1 87 ? -3.555 6.279 6.094 1.00 98.38 87 GLU A N 1
ATOM 681 C CA . GLU A 1 87 ? -2.888 7.519 5.701 1.00 98.38 87 GLU A CA 1
ATOM 682 C C . GLU A 1 87 ? -1.580 7.227 4.963 1.00 98.38 87 GLU A C 1
ATOM 684 O O . GLU A 1 87 ? -1.364 7.759 3.871 1.00 98.38 87 GLU A O 1
ATOM 689 N N . PHE A 1 88 ? -0.757 6.312 5.486 1.00 98.75 88 PHE A N 1
ATOM 690 C CA . PHE A 1 88 ? 0.468 5.875 4.822 1.00 98.75 88 PHE A CA 1
ATOM 691 C C . PHE A 1 88 ? 0.192 5.400 3.391 1.00 98.75 88 PHE A C 1
ATOM 693 O O . PHE A 1 88 ? 0.844 5.868 2.459 1.00 98.75 88 PHE A O 1
ATOM 700 N N . MET A 1 89 ? -0.794 4.519 3.182 1.00 98.56 89 MET A N 1
ATOM 701 C CA . MET A 1 89 ? -1.104 3.999 1.845 1.00 98.56 89 MET A CA 1
ATOM 702 C C . MET A 1 89 ? -1.646 5.081 0.901 1.00 98.56 89 MET A C 1
ATOM 704 O O . MET A 1 89 ? -1.335 5.075 -0.295 1.00 98.56 89 MET A O 1
ATOM 708 N N . PHE A 1 90 ? -2.420 6.036 1.421 1.00 96.81 90 PHE A N 1
ATOM 709 C CA . PHE A 1 90 ? -2.894 7.173 0.637 1.00 96.81 90 PHE A CA 1
ATOM 710 C C . PHE A 1 90 ? -1.743 8.101 0.226 1.00 96.81 90 PHE A C 1
ATOM 712 O O . PHE A 1 90 ? -1.626 8.444 -0.953 1.00 96.81 90 PHE A O 1
ATOM 719 N N . LEU A 1 91 ? -0.852 8.460 1.151 1.00 97.75 91 LEU A N 1
ATOM 720 C CA . LEU A 1 91 ? 0.334 9.271 0.863 1.00 97.75 91 LEU A CA 1
ATOM 721 C C . LEU A 1 91 ? 1.288 8.551 -0.093 1.00 97.75 91 LEU A C 1
ATOM 723 O O . LEU A 1 91 ? 1.742 9.143 -1.073 1.00 97.75 91 LEU A O 1
ATOM 727 N N . PHE A 1 92 ? 1.512 7.255 0.123 1.00 98.06 92 PHE A N 1
ATOM 728 C CA . PHE A 1 92 ? 2.278 6.395 -0.772 1.00 98.06 92 PHE A CA 1
ATOM 729 C C . PHE A 1 92 ? 1.738 6.464 -2.207 1.00 98.06 92 PHE A C 1
ATOM 731 O O . PHE A 1 92 ? 2.511 6.657 -3.143 1.00 98.06 92 PHE A O 1
ATOM 738 N N . SER A 1 93 ? 0.413 6.401 -2.392 1.00 96.69 93 SER A N 1
ATOM 739 C CA . SER A 1 93 ? -0.201 6.475 -3.725 1.00 96.69 93 SER A CA 1
ATOM 740 C C . SER A 1 93 ? 0.060 7.796 -4.464 1.00 96.69 93 SER A C 1
ATOM 742 O O . SER A 1 93 ? 0.027 7.819 -5.691 1.00 96.69 93 SER A O 1
ATOM 744 N N . LYS A 1 94 ? 0.339 8.888 -3.740 1.00 96.19 94 LYS A N 1
ATOM 745 C CA . LYS A 1 94 ? 0.666 10.203 -4.316 1.00 96.19 94 LYS A CA 1
ATOM 746 C C . LYS A 1 94 ? 2.159 10.391 -4.564 1.00 96.19 94 LYS A C 1
ATOM 748 O O . LYS A 1 94 ? 2.539 11.098 -5.498 1.00 96.19 94 LYS A O 1
ATOM 753 N N . LEU A 1 95 ? 2.979 9.789 -3.702 1.00 97.25 95 LEU A N 1
ATOM 754 C CA . LEU A 1 95 ? 4.429 9.971 -3.646 1.00 97.25 95 LEU A CA 1
ATOM 755 C C . LEU A 1 95 ? 5.215 8.866 -4.358 1.00 97.25 95 LEU A C 1
ATOM 757 O O . LEU A 1 95 ? 6.438 8.947 -4.427 1.00 97.25 95 LEU A O 1
ATOM 761 N N . TYR A 1 96 ? 4.564 7.827 -4.883 1.00 98.19 96 TYR A N 1
ATOM 762 C CA . TYR A 1 96 ? 5.287 6.744 -5.541 1.00 98.19 96 TYR A CA 1
ATOM 763 C C . TYR A 1 96 ? 6.059 7.254 -6.783 1.00 98.19 96 TYR A C 1
ATOM 765 O O . TYR A 1 96 ? 5.426 7.824 -7.673 1.00 98.19 96 TYR A O 1
ATOM 773 N N . PRO A 1 97 ? 7.395 7.060 -6.889 1.00 98.00 97 PRO A N 1
ATOM 774 C CA . PRO A 1 97 ? 8.234 7.783 -7.862 1.00 98.00 97 PRO A CA 1
ATOM 775 C C . PRO A 1 97 ? 7.883 7.583 -9.342 1.00 98.00 97 PRO A C 1
ATOM 777 O O . PRO A 1 97 ? 8.178 8.438 -10.171 1.00 98.00 97 PRO A O 1
ATOM 780 N N . CYS A 1 98 ? 7.246 6.464 -9.689 1.00 98.12 98 CYS A N 1
ATOM 781 C CA . CYS A 1 98 ? 6.702 6.244 -11.025 1.00 98.12 98 CYS A CA 1
ATOM 782 C C . CYS A 1 98 ? 5.317 6.899 -11.134 1.00 98.12 98 CYS A C 1
ATOM 784 O O . CYS A 1 98 ? 4.328 6.306 -10.704 1.00 98.12 98 CYS A O 1
ATOM 786 N N . GLY A 1 99 ? 5.218 8.089 -11.730 1.00 97.31 99 GLY A N 1
ATOM 787 C CA . GLY A 1 99 ? 3.971 8.860 -11.794 1.00 97.31 99 GLY A CA 1
ATOM 788 C C . GLY A 1 99 ? 2.813 8.138 -12.486 1.00 97.31 99 GLY A C 1
ATOM 789 O O . GLY A 1 99 ? 1.676 8.200 -12.020 1.00 97.31 99 GLY A O 1
ATOM 790 N N . GLU A 1 100 ? 3.064 7.400 -13.572 1.00 95.81 100 GLU A N 1
ATOM 791 C CA . GLU A 1 100 ? 2.022 6.595 -14.220 1.00 95.81 100 GLU A CA 1
ATOM 792 C C . GLU A 1 100 ? 1.593 5.385 -13.377 1.00 95.81 100 GLU A C 1
ATOM 794 O O . GLU A 1 100 ? 0.432 4.975 -13.427 1.00 95.81 100 GLU A O 1
ATOM 799 N N . CYS A 1 101 ? 2.503 4.834 -12.569 1.00 97.69 101 CYS A N 1
ATOM 800 C CA . CYS A 1 101 ? 2.185 3.788 -11.603 1.00 97.69 101 CYS A CA 1
ATOM 801 C C . CYS A 1 101 ? 1.373 4.360 -10.430 1.00 97.69 101 CYS A C 1
ATOM 803 O O . CYS A 1 101 ? 0.396 3.747 -10.009 1.00 97.69 101 CYS A O 1
ATOM 805 N N . ALA A 1 102 ? 1.755 5.541 -9.939 1.00 97.94 102 ALA A N 1
ATOM 806 C CA . ALA A 1 102 ? 1.115 6.257 -8.844 1.00 97.94 102 ALA A CA 1
ATOM 807 C C . ALA A 1 102 ? -0.324 6.657 -9.193 1.00 97.94 102 ALA A C 1
ATOM 809 O O . ALA A 1 102 ? -1.232 6.344 -8.433 1.00 97.94 102 ALA A O 1
ATOM 810 N N . ARG A 1 10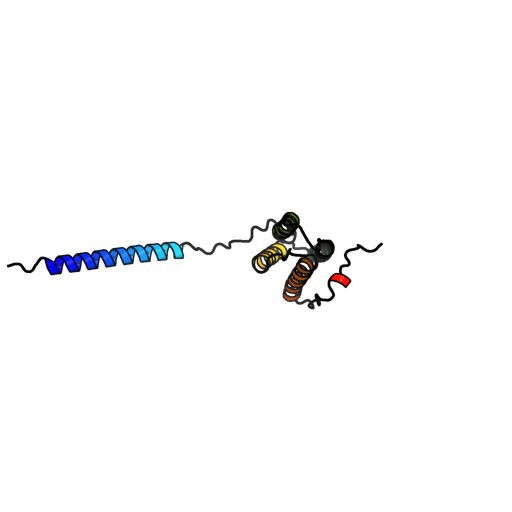3 ? -0.566 7.234 -10.383 1.00 96.88 103 ARG A N 1
ATOM 811 C CA . ARG A 1 103 ? -1.927 7.546 -10.871 1.00 96.88 103 ARG A CA 1
ATOM 812 C C . ARG A 1 103 ? -2.811 6.307 -10.919 1.00 96.88 103 ARG A C 1
ATOM 814 O O . ARG A 1 103 ? -3.920 6.321 -10.394 1.00 96.88 103 ARG A O 1
ATOM 821 N N . HIS A 1 104 ? -2.296 5.214 -11.482 1.00 96.50 104 HIS A N 1
ATOM 822 C CA . HIS A 1 104 ? -3.027 3.950 -11.516 1.00 96.50 104 HIS A CA 1
ATOM 823 C C . HIS A 1 104 ? -3.325 3.423 -10.101 1.00 96.50 104 HIS A C 1
ATOM 825 O O . HIS A 1 104 ? -4.456 3.056 -9.799 1.00 96.50 104 HIS A O 1
ATOM 831 N N . PHE A 1 105 ? -2.335 3.423 -9.204 1.00 97.44 105 PHE A N 1
ATOM 832 C CA . PHE A 1 105 ? -2.526 2.959 -7.830 1.00 97.44 105 PHE A CA 1
ATOM 833 C C . PHE A 1 105 ? -3.471 3.859 -7.026 1.00 97.44 105 PHE A C 1
ATOM 835 O O . PHE A 1 105 ? -4.264 3.348 -6.240 1.00 97.44 105 PHE A O 1
ATOM 842 N N . ASN A 1 106 ? -3.452 5.173 -7.253 1.00 96.50 106 ASN A N 1
ATOM 843 C CA . ASN A 1 106 ? -4.364 6.114 -6.612 1.00 96.50 106 ASN A CA 1
ATOM 844 C C . ASN A 1 106 ? -5.830 5.895 -7.042 1.00 96.50 106 ASN A C 1
ATOM 846 O O . ASN A 1 106 ? -6.741 5.950 -6.216 1.00 96.50 106 ASN A O 1
ATOM 850 N N . GLN A 1 107 ? -6.065 5.564 -8.313 1.00 95.50 107 GLN A N 1
ATOM 851 C CA . GLN A 1 107 ? -7.394 5.160 -8.778 1.00 95.50 107 GLN A CA 1
ATOM 852 C C . GLN A 1 107 ? -7.845 3.865 -8.089 1.00 95.50 107 GLN A C 1
ATOM 854 O O . GLN A 1 107 ? -8.940 3.814 -7.529 1.00 95.50 107 GLN A O 1
ATOM 859 N N . MET A 1 108 ? -6.974 2.850 -8.050 1.00 96.06 108 MET A N 1
ATOM 860 C CA . MET A 1 108 ? -7.297 1.576 -7.404 1.00 96.06 108 MET A CA 1
ATOM 861 C C . MET A 1 108 ? -7.581 1.734 -5.907 1.00 96.06 108 MET A C 1
ATOM 863 O O . MET A 1 108 ? -8.561 1.179 -5.431 1.00 96.06 108 MET A O 1
ATOM 867 N N . ILE A 1 109 ? -6.772 2.488 -5.152 1.00 96.06 109 ILE A N 1
ATOM 868 C CA . ILE A 1 109 ? -6.973 2.656 -3.698 1.00 96.06 109 ILE A CA 1
ATOM 869 C C . ILE A 1 109 ? -8.238 3.463 -3.371 1.00 96.06 109 ILE A C 1
ATOM 871 O O . ILE A 1 109 ? -8.808 3.297 -2.298 1.00 96.06 109 ILE A O 1
ATOM 875 N N . THR A 1 110 ? -8.709 4.302 -4.299 1.00 93.69 110 THR A N 1
ATOM 876 C CA . THR A 1 110 ? -10.001 4.993 -4.170 1.00 93.69 110 THR A CA 1
ATOM 877 C C . THR A 1 110 ? -11.169 4.017 -4.338 1.00 93.69 110 THR A C 1
ATOM 879 O O . THR A 1 110 ? -12.166 4.121 -3.628 1.00 93.69 110 THR A O 1
ATOM 882 N N . GLN A 1 111 ? -11.043 3.047 -5.249 1.00 95.88 111 GLN A N 1
ATOM 883 C CA . GLN A 1 111 ? -12.055 2.011 -5.480 1.00 95.88 111 GLN A CA 1
ATOM 884 C C . GLN A 1 111 ? -12.020 0.896 -4.421 1.00 95.88 111 GLN A C 1
ATOM 886 O O . GLN A 1 111 ? -13.062 0.384 -4.017 1.00 95.88 111 GLN A O 1
ATOM 891 N N . TYR A 1 112 ? -10.823 0.534 -3.965 1.00 97.31 112 TYR A N 1
ATOM 892 C CA . TYR A 1 112 ? -10.549 -0.558 -3.036 1.00 97.31 112 TYR A CA 1
ATOM 893 C C . TYR A 1 112 ? -9.714 -0.031 -1.858 1.00 97.31 112 TYR A C 1
ATOM 895 O O . TYR A 1 112 ? -8.492 -0.218 -1.829 1.00 97.31 112 TYR A O 1
ATOM 903 N N . PRO A 1 113 ? -10.342 0.651 -0.883 1.00 97.69 113 PRO A N 1
ATOM 904 C CA . PRO A 1 113 ? -9.621 1.276 0.220 1.00 97.69 113 PRO A CA 1
ATOM 905 C C . PRO A 1 113 ? -8.876 0.246 1.089 1.00 97.69 113 PRO A C 1
ATOM 907 O O . PRO A 1 113 ? -9.325 -0.905 1.186 1.00 97.69 113 PRO A O 1
ATOM 910 N N . PRO A 1 114 ? -7.767 0.643 1.753 1.00 98.38 114 PRO A N 1
ATOM 911 C CA . PRO A 1 114 ? -6.980 -0.247 2.602 1.00 98.38 114 PRO A CA 1
ATOM 912 C C . PRO A 1 114 ? -7.823 -0.932 3.674 1.00 98.38 114 PRO A C 1
ATOM 914 O O . PRO A 1 114 ? -8.548 -0.272 4.418 1.00 98.38 114 PRO A O 1
ATOM 917 N N . GLN A 1 115 ? -7.697 -2.255 3.774 1.00 98.56 115 GLN A N 1
ATOM 918 C CA . GLN A 1 115 ? -8.311 -3.031 4.850 1.00 98.56 115 GLN A CA 1
ATOM 919 C C . GLN A 1 115 ? -7.340 -3.108 6.023 1.00 98.56 115 GLN A C 1
ATOM 921 O O . GLN A 1 115 ? -6.319 -3.780 5.948 1.00 98.56 115 GLN A O 1
ATOM 926 N N . THR A 1 116 ? -7.640 -2.391 7.102 1.00 98.75 116 THR A N 1
ATOM 927 C CA . THR A 1 116 ? -6.706 -2.197 8.223 1.00 98.75 116 THR A CA 1
ATOM 928 C C . THR A 1 116 ? -7.137 -2.915 9.499 1.00 98.75 116 THR A C 1
ATOM 930 O O . THR A 1 116 ? -6.563 -2.688 10.549 1.00 98.75 116 THR A O 1
ATOM 933 N N . SER A 1 117 ? -8.162 -3.770 9.461 1.00 98.62 117 SER A N 1
ATOM 934 C CA . SER A 1 117 ? -8.729 -4.382 10.675 1.00 98.62 117 SER A CA 1
ATOM 935 C C . SER A 1 117 ? -7.814 -5.396 11.367 1.00 98.62 117 SER A C 1
ATOM 937 O O . SER A 1 117 ? -8.018 -5.669 12.542 1.00 98.62 117 SER A O 1
ATOM 939 N N . SER A 1 118 ? -6.850 -5.975 10.649 1.00 98.69 118 SER A N 1
ATOM 940 C CA . SER A 1 118 ? -5.873 -6.935 11.174 1.00 98.69 118 SER A CA 1
ATOM 941 C C . SER A 1 118 ? -4.709 -7.110 10.199 1.00 98.69 118 SER A C 1
ATOM 943 O O . SER A 1 118 ? -4.794 -6.703 9.034 1.00 98.69 118 SER A O 1
ATOM 945 N N . ARG A 1 119 ? -3.639 -7.778 10.646 1.00 98.12 119 ARG A N 1
ATOM 946 C CA . ARG A 1 119 ? -2.526 -8.239 9.800 1.00 98.12 119 ARG A CA 1
ATOM 947 C C . ARG A 1 119 ? -3.012 -9.009 8.580 1.00 98.12 119 ARG A C 1
ATOM 949 O O . ARG A 1 119 ? -2.608 -8.699 7.457 1.00 98.12 119 ARG A O 1
ATOM 956 N N . ALA A 1 120 ? -3.884 -9.993 8.800 1.00 97.75 120 ALA A N 1
ATOM 957 C CA . ALA A 1 120 ? -4.432 -10.823 7.736 1.00 97.75 120 ALA A CA 1
ATOM 958 C C . ALA A 1 120 ? -5.218 -9.977 6.722 1.00 97.75 120 ALA A C 1
ATOM 960 O O . ALA A 1 120 ? -4.974 -10.079 5.521 1.00 97.75 120 ALA A O 1
ATOM 961 N N . ALA A 1 121 ? -6.094 -9.079 7.191 1.00 98.62 121 ALA A N 1
ATOM 962 C CA . ALA A 1 121 ? -6.872 -8.204 6.315 1.00 98.62 121 ALA A CA 1
ATOM 963 C C . ALA A 1 121 ? -5.974 -7.285 5.467 1.00 98.62 121 ALA A C 1
ATOM 965 O O . ALA A 1 121 ? -6.163 -7.190 4.252 1.00 98.62 121 ALA A O 1
ATOM 966 N N . ALA A 1 122 ? -4.957 -6.672 6.080 1.00 98.75 122 ALA A N 1
ATOM 967 C CA . ALA A 1 122 ? -4.015 -5.791 5.393 1.00 98.75 122 ALA A CA 1
ATOM 968 C C . ALA A 1 122 ? -3.165 -6.539 4.355 1.00 98.75 122 ALA A C 1
ATOM 970 O O . ALA A 1 122 ? -2.989 -6.069 3.227 1.00 98.75 122 ALA A O 1
ATOM 971 N N . SER A 1 123 ? -2.683 -7.732 4.710 1.00 98.62 123 SER A N 1
ATOM 972 C CA . SER A 1 123 ? -1.856 -8.574 3.837 1.00 98.62 123 SER A CA 1
ATOM 973 C C . SER A 1 123 ? -2.649 -9.100 2.639 1.00 98.62 123 SER A C 1
ATOM 975 O O . SER A 1 123 ? -2.180 -9.025 1.501 1.00 98.62 123 SER A O 1
ATOM 977 N N . GLN A 1 124 ? -3.878 -9.569 2.870 1.00 98.62 124 GLN A N 1
ATOM 978 C CA . GLN A 1 124 ? -4.769 -10.047 1.811 1.00 98.62 124 GLN A CA 1
ATOM 979 C C . GLN A 1 124 ? -5.199 -8.914 0.877 1.00 98.62 124 GLN A C 1
ATOM 981 O O . GLN A 1 124 ? -5.143 -9.069 -0.345 1.00 98.62 124 GLN A O 1
ATOM 986 N N . TRP A 1 125 ? -5.541 -7.742 1.424 1.00 98.81 125 TRP A N 1
ATOM 987 C CA . TRP A 1 125 ? -5.843 -6.561 0.616 1.00 98.81 125 TRP A CA 1
ATOM 988 C C . TRP A 1 125 ? -4.663 -6.178 -0.280 1.00 98.81 125 TRP A C 1
ATOM 990 O O . TRP A 1 125 ? -4.830 -6.034 -1.492 1.00 98.81 125 TRP A O 1
ATOM 1000 N N . LEU A 1 126 ? -3.450 -6.080 0.274 1.00 98.81 126 LEU A N 1
ATOM 1001 C CA . LEU A 1 126 ? -2.278 -5.719 -0.521 1.00 98.81 126 LEU A CA 1
ATOM 1002 C C . LEU A 1 126 ? -1.962 -6.781 -1.587 1.00 98.81 126 LEU A C 1
ATOM 1004 O O . LEU A 1 126 ? -1.539 -6.431 -2.690 1.00 98.81 126 LEU A O 1
ATOM 1008 N N . CYS A 1 127 ? -2.190 -8.065 -1.298 1.00 98.81 127 CYS A N 1
ATOM 1009 C CA . CYS A 1 127 ? -2.052 -9.135 -2.285 1.00 98.81 127 CYS A CA 1
ATOM 1010 C C . CYS A 1 127 ? -3.038 -8.974 -3.451 1.00 98.81 127 CYS A C 1
ATOM 1012 O O . CYS A 1 127 ? -2.623 -9.008 -4.612 1.00 98.81 127 CYS A O 1
ATOM 1014 N N . ALA A 1 128 ? -4.314 -8.704 -3.165 1.00 98.69 128 ALA A N 1
ATOM 1015 C CA . ALA A 1 128 ? -5.320 -8.440 -4.192 1.00 98.69 128 ALA A CA 1
ATOM 1016 C C . ALA A 1 128 ? -4.965 -7.207 -5.045 1.00 98.69 128 ALA A C 1
ATOM 1018 O O . ALA A 1 128 ? -5.066 -7.242 -6.274 1.00 98.69 128 ALA A O 1
ATOM 1019 N N . MET A 1 129 ? -4.468 -6.137 -4.418 1.00 98.62 129 MET A N 1
ATOM 1020 C CA . MET A 1 129 ? -3.991 -4.939 -5.119 1.00 98.62 129 MET A CA 1
ATOM 1021 C C . MET A 1 129 ? -2.781 -5.239 -6.013 1.00 98.62 129 MET A C 1
ATOM 1023 O O . MET A 1 129 ? -2.713 -4.775 -7.151 1.00 98.62 129 MET A O 1
ATOM 1027 N N . HIS A 1 130 ? -1.835 -6.053 -5.537 1.00 98.69 130 HIS A N 1
ATOM 1028 C CA . HIS A 1 130 ? -0.692 -6.496 -6.336 1.00 98.69 130 HIS A CA 1
ATOM 1029 C C . HIS A 1 130 ? -1.149 -7.348 -7.531 1.00 98.69 130 HIS A C 1
ATOM 1031 O O . HIS A 1 130 ? -0.644 -7.174 -8.638 1.00 98.69 130 HIS A O 1
ATOM 1037 N N . ASN A 1 131 ? -2.159 -8.202 -7.351 1.00 98.75 131 ASN A N 1
ATOM 1038 C CA . ASN A 1 131 ? -2.738 -8.986 -8.439 1.00 98.75 131 ASN A CA 1
ATOM 1039 C C . ASN A 1 131 ? -3.459 -8.136 -9.491 1.00 98.75 131 ASN A C 1
ATOM 1041 O O . ASN A 1 131 ? -3.301 -8.421 -10.673 1.00 98.75 131 ASN A O 1
ATOM 1045 N N . ASN A 1 132 ? -4.138 -7.051 -9.106 1.00 98.31 132 ASN A N 1
ATOM 1046 C CA . ASN A 1 132 ? -4.677 -6.082 -10.072 1.00 98.31 132 ASN A CA 1
ATOM 1047 C C . ASN A 1 132 ? -3.556 -5.473 -10.939 1.00 98.31 132 ASN A C 1
ATOM 1049 O O . ASN A 1 132 ? -3.689 -5.323 -12.155 1.00 98.31 132 ASN A O 1
ATOM 1053 N N . VAL A 1 133 ? -2.401 -5.165 -10.335 1.00 98.31 133 VAL A N 1
ATOM 1054 C CA . VAL A 1 133 ? -1.223 -4.708 -11.089 1.00 98.31 133 VAL A CA 1
ATOM 1055 C C . VAL A 1 133 ? -0.658 -5.820 -11.975 1.00 98.31 133 VAL A C 1
ATOM 1057 O O . VAL A 1 133 ? -0.298 -5.544 -13.119 1.00 98.31 133 VAL A O 1
ATOM 1060 N N . ASN A 1 134 ? -0.594 -7.063 -11.491 1.00 98.56 134 ASN A N 1
ATOM 1061 C CA . ASN A 1 134 ? -0.147 -8.205 -12.290 1.00 98.56 134 ASN A CA 1
ATOM 1062 C C . ASN A 1 134 ? -1.035 -8.406 -13.516 1.00 98.56 134 ASN A C 1
ATOM 1064 O O . ASN A 1 134 ? -0.505 -8.491 -14.620 1.00 98.56 134 ASN A O 1
ATOM 1068 N N . GLU A 1 135 ? -2.356 -8.397 -13.349 1.00 98.12 135 GLU A N 1
ATOM 1069 C CA . GLU A 1 135 ? -3.319 -8.529 -14.440 1.00 98.12 135 GLU A CA 1
ATOM 1070 C C . GLU A 1 135 ? -3.134 -7.426 -15.488 1.00 98.12 135 GLU A C 1
ATOM 1072 O O . GLU A 1 135 ? -2.929 -7.720 -16.669 1.00 98.12 135 GLU A O 1
ATOM 1077 N N . ARG A 1 136 ? -3.068 -6.157 -15.058 1.00 96.69 136 ARG A N 1
ATOM 1078 C CA . ARG A 1 136 ? -2.784 -5.020 -15.952 1.00 96.69 136 ARG A CA 1
ATOM 1079 C C . ARG A 1 136 ? -1.480 -5.203 -16.731 1.00 96.69 136 ARG A C 1
ATOM 1081 O O . ARG A 1 136 ? -1.397 -4.838 -17.903 1.00 96.69 136 ARG A O 1
ATOM 1088 N N . LEU A 1 137 ? -0.449 -5.737 -16.078 1.00 97.06 137 LEU A N 1
ATOM 1089 C CA . LEU A 1 137 ? 0.862 -5.994 -16.676 1.00 97.06 137 LEU A CA 1
ATOM 1090 C C . LEU A 1 137 ? 0.956 -7.358 -17.379 1.00 97.06 137 LEU A C 1
ATOM 1092 O O . LEU A 1 137 ? 2.050 -7.727 -17.811 1.00 97.06 137 LEU A O 1
ATOM 1096 N N . LYS A 1 138 ? -0.157 -8.095 -17.506 1.00 98.19 138 LYS A N 1
ATOM 1097 C CA . LYS A 1 138 ? -0.238 -9.437 -18.108 1.00 98.19 138 LYS A CA 1
ATOM 1098 C C . LYS A 1 138 ? 0.734 -10.441 -17.472 1.00 98.19 138 LYS A C 1
ATOM 1100 O O . LYS A 1 138 ? 1.361 -11.245 -18.159 1.00 98.19 138 LYS A O 1
ATOM 1105 N N . LYS A 1 139 ? 0.894 -10.365 -16.152 1.00 98.00 139 LYS A N 1
ATOM 1106 C CA . LYS A 1 139 ? 1.674 -11.298 -15.332 1.00 98.00 139 LYS A CA 1
ATOM 1107 C C . LYS A 1 139 ? 0.751 -12.351 -14.707 1.00 98.00 139 LYS A C 1
ATOM 1109 O O . LYS A 1 139 ? -0.428 -12.063 -14.506 1.00 98.00 139 LYS A O 1
ATOM 1114 N N . PRO A 1 140 ? 1.270 -13.545 -14.366 1.00 98.50 140 PRO A N 1
ATOM 1115 C CA . PRO A 1 140 ? 0.502 -14.535 -13.619 1.00 98.50 140 PRO A CA 1
ATOM 1116 C C . PRO A 1 140 ? -0.037 -13.961 -12.306 1.00 98.50 140 PRO A C 1
ATOM 1118 O O . PRO A 1 140 ? 0.646 -13.182 -11.636 1.00 98.50 140 PRO A O 1
ATOM 1121 N N . LEU A 1 141 ? -1.246 -14.377 -11.935 1.00 98.56 141 LEU A N 1
ATOM 1122 C CA . LEU A 1 141 ? -1.814 -14.066 -10.629 1.00 98.56 141 LEU A CA 1
ATOM 1123 C C . LEU A 1 141 ? -1.096 -14.876 -9.547 1.00 98.56 141 LEU A C 1
ATOM 1125 O O . LEU A 1 141 ? -0.730 -16.034 -9.752 1.00 98.56 141 LEU A O 1
ATOM 1129 N N . PHE A 1 142 ? -0.903 -14.256 -8.391 1.00 98.50 142 PHE A N 1
ATOM 1130 C CA . PHE A 1 142 ? -0.372 -14.908 -7.206 1.00 98.50 142 PHE A CA 1
ATOM 1131 C C . PHE A 1 142 ? -1.523 -15.442 -6.345 1.00 98.50 142 PHE A C 1
ATOM 1133 O O . PHE A 1 142 ? -2.484 -14.718 -6.085 1.00 98.50 142 PHE A O 1
ATOM 1140 N N . ASP A 1 143 ? -1.424 -16.682 -5.871 1.00 98.50 143 ASP A N 1
ATOM 1141 C CA . ASP A 1 143 ? -2.381 -17.233 -4.909 1.00 98.50 143 ASP A CA 1
ATOM 1142 C C . ASP A 1 143 ? -2.145 -16.621 -3.521 1.00 98.50 143 ASP A C 1
ATOM 1144 O O . ASP A 1 143 ? -1.177 -16.957 -2.833 1.00 98.50 143 ASP A O 1
ATOM 1148 N N . CYS A 1 144 ? -3.040 -15.721 -3.109 1.00 98.44 144 CYS A N 1
ATOM 1149 C CA . CYS A 1 144 ? -2.922 -14.984 -1.854 1.00 98.44 144 CYS A CA 1
ATOM 1150 C C . CYS A 1 144 ? -3.005 -15.865 -0.598 1.00 98.44 144 CYS A C 1
ATOM 1152 O O . CYS A 1 144 ? -2.595 -15.408 0.469 1.00 98.44 144 CYS A O 1
ATOM 1154 N N . ASN A 1 145 ? -3.422 -17.132 -0.704 1.00 97.81 145 ASN A N 1
ATOM 1155 C CA . ASN A 1 145 ? -3.306 -18.086 0.405 1.00 97.81 145 ASN A CA 1
ATOM 1156 C C . ASN A 1 145 ? -1.840 -18.348 0.795 1.00 97.81 145 ASN A C 1
ATOM 1158 O O . ASN A 1 145 ? -1.552 -18.703 1.932 1.00 97.81 145 ASN A O 1
ATOM 1162 N N . ASN A 1 146 ? -0.895 -18.109 -0.121 1.00 97.69 146 ASN A N 1
ATOM 1163 C CA . ASN A 1 146 ? 0.536 -18.308 0.106 1.00 97.69 146 ASN A CA 1
ATOM 1164 C C . ASN A 1 146 ? 1.274 -17.020 0.515 1.00 97.69 146 ASN A C 1
ATOM 1166 O O . ASN A 1 146 ? 2.509 -16.993 0.506 1.00 97.69 146 ASN A O 1
ATOM 1170 N N . ILE A 1 147 ? 0.560 -15.928 0.825 1.00 97.50 147 ILE A N 1
ATOM 1171 C CA . ILE A 1 147 ? 1.196 -14.618 1.032 1.00 97.50 147 ILE A CA 1
ATOM 1172 C C . ILE A 1 147 ? 2.121 -14.593 2.256 1.00 97.50 147 ILE A C 1
ATOM 1174 O O . ILE A 1 147 ? 3.222 -14.049 2.173 1.00 97.50 147 ILE A O 1
ATOM 1178 N N . GLU A 1 148 ? 1.728 -15.252 3.346 1.00 93.56 148 GLU A N 1
ATOM 1179 C CA . GLU A 1 148 ? 2.511 -15.327 4.586 1.00 93.56 148 GLU A CA 1
ATOM 1180 C C . GLU A 1 148 ? 3.804 -16.126 4.395 1.00 93.56 148 GLU A C 1
ATOM 1182 O O . GLU A 1 148 ? 4.872 -15.707 4.840 1.00 93.56 148 GLU A O 1
ATOM 1187 N N . ALA A 1 149 ? 3.737 -17.236 3.653 1.00 94.94 149 ALA A N 1
ATOM 1188 C CA . ALA A 1 149 ? 4.914 -18.029 3.307 1.00 94.94 149 ALA A CA 1
ATOM 1189 C C . ALA A 1 149 ? 5.864 -17.264 2.370 1.00 94.94 149 ALA A C 1
ATOM 1191 O O . ALA A 1 149 ? 7.086 -17.368 2.480 1.00 94.94 149 ALA A O 1
ATOM 1192 N N . LYS A 1 150 ? 5.317 -16.471 1.438 1.00 96.81 150 LYS A N 1
ATOM 1193 C CA . LYS A 1 150 ? 6.109 -15.682 0.484 1.00 96.81 150 LYS A CA 1
ATOM 1194 C C . LYS A 1 150 ? 6.820 -14.500 1.142 1.00 96.81 150 LYS A C 1
ATOM 1196 O O . LYS A 1 150 ? 7.949 -14.173 0.761 1.00 96.81 150 LYS A O 1
ATOM 1201 N N . TYR A 1 151 ? 6.153 -13.843 2.084 1.00 95.69 151 TYR A N 1
ATOM 1202 C CA . TYR A 1 151 ? 6.655 -12.684 2.813 1.00 95.69 151 TYR A CA 1
ATOM 1203 C C . TYR A 1 151 ? 6.580 -12.951 4.319 1.00 95.69 151 TYR A C 1
ATOM 1205 O O . TYR A 1 151 ? 5.698 -12.417 4.990 1.00 95.69 151 TYR A O 1
ATOM 1213 N N . PRO A 1 152 ? 7.515 -13.753 4.864 1.00 91.88 152 PRO A N 1
ATOM 1214 C CA . PRO A 1 152 ? 7.525 -14.043 6.288 1.00 91.88 152 PRO A CA 1
ATOM 1215 C C . PRO A 1 152 ? 7.736 -12.756 7.083 1.00 91.88 152 PRO A C 1
ATOM 1217 O O . PRO A 1 152 ? 8.511 -11.881 6.685 1.00 91.88 152 PRO A O 1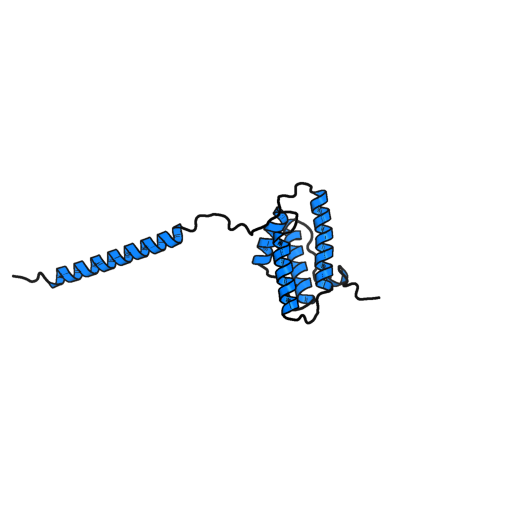
ATOM 1220 N N . CYS A 1 153 ? 7.086 -12.665 8.241 1.00 91.19 153 CYS A N 1
ATOM 1221 C CA . CYS A 1 153 ? 7.180 -11.489 9.101 1.00 91.19 153 CYS A CA 1
ATOM 1222 C C . CYS A 1 153 ? 8.554 -11.334 9.777 1.00 91.19 153 CYS A C 1
ATOM 1224 O O . CYS A 1 153 ? 8.775 -10.336 10.448 1.00 91.19 153 CYS A O 1
ATOM 1226 N N . GLY A 1 154 ? 9.472 -12.302 9.647 1.00 88.06 154 GLY A N 1
ATOM 1227 C CA . GLY A 1 154 ? 10.770 -12.265 10.335 1.00 88.06 154 GLY A CA 1
ATOM 1228 C C . GLY A 1 154 ? 10.635 -12.243 11.860 1.00 88.06 154 GLY A C 1
ATOM 1229 O O . GLY A 1 154 ? 11.461 -11.653 12.541 1.00 88.06 154 GLY A O 1
ATOM 1230 N N . CYS A 1 155 ? 9.547 -12.814 12.382 1.00 82.44 155 CYS A N 1
ATOM 1231 C CA . CYS A 1 155 ? 9.258 -12.867 13.815 1.00 82.44 155 CYS A CA 1
ATOM 1232 C C . CYS A 1 155 ? 9.851 -14.105 14.504 1.00 82.44 155 CYS A C 1
ATOM 1234 O O . CYS A 1 155 ? 9.705 -14.252 15.712 1.00 82.44 155 CYS A O 1
ATOM 1236 N N . SER A 1 156 ? 10.428 -15.016 13.725 1.00 77.88 156 SER A N 1
ATOM 1237 C CA . SER A 1 156 ? 11.133 -16.204 14.199 1.00 77.88 156 SER A CA 1
ATOM 1238 C C . SER A 1 156 ? 12.604 -15.846 14.405 1.00 77.88 156 SER A C 1
ATOM 1240 O O . SER A 1 156 ? 13.161 -15.147 13.557 1.00 77.88 156 SER A O 1
ATOM 1242 N N . GLU A 1 157 ? 13.194 -16.302 15.512 1.00 55.47 157 GLU A N 1
ATOM 1243 C CA . GLU A 1 157 ? 14.643 -16.222 15.770 1.00 55.47 157 GLU A CA 1
ATOM 1244 C C . GLU A 1 157 ? 15.448 -17.135 14.835 1.00 55.47 157 GLU A C 1
ATOM 1246 O O . GLU A 1 157 ? 14.957 -18.248 14.524 1.00 55.47 157 GLU A O 1
#

Radius of gyration: 27.88 Å; Cα contacts (8 Å, |Δi|>4): 123; chains: 1; bounding box: 86×62×37 Å

Foldseek 3Di:
DDPDPPVVVVVVVVVVVVVVVVVVVVVVVVVVVPPDDDPPQLQAPADADPDPVVVVVLVVVVLLVQLLVLLQAAQADDPVSLVVVQVVQQVCLRDVRHRVSSSVSNVVCVVQPADRRGSLSRNLSSLVSVQVVCVVVVHDRDDSVCSCVVRPNPPDD

Solvent-accessible surface area (backbone atoms only — not comparable to full-atom values): 8852 Å² total; per-residue (Å²): 140,80,94,62,63,66,64,56,51,54,53,49,52,54,52,52,54,51,50,51,51,51,52,51,50,49,50,53,49,50,65,61,67,66,69,66,91,67,79,83,64,71,83,46,76,33,55,78,62,82,55,62,66,61,51,51,50,51,49,54,53,49,51,54,49,52,47,35,51,25,46,58,42,50,68,79,50,52,73,66,58,30,49,52,53,45,50,49,54,55,49,46,25,24,62,32,69,40,18,66,58,14,47,54,46,39,54,47,43,70,77,55,60,80,41,52,76,19,19,67,45,29,40,49,45,51,43,54,54,50,34,55,52,24,54,77,69,73,41,81,77,72,68,61,91,47,45,59,79,74,32,57,52,75,83,70,134

Organism: Rhizopus microsporus (NCBI:txid58291)

Sequence (157 aa):
MKRIGTVTVVTLVMLVTATILLLYSKQIKSTMATSSSSQQDSHVIMGHMTNQTERAELGRATWKFLHTMMARYPENPTEQERESLKEFMFLFSKLYPCGECARHFNQMITQYPPQTSSRAAASQWLCAMHNNVNERLKKPLFDCNNIEAKYPCGCSE

InterPro domains:
  IPR017905 ERV/ALR sulfhydryl oxidase domain [PF04777] (60-152)
  IPR017905 ERV/ALR sulfhydryl oxidase domain [PS51324] (51-151)
  IPR036774 ERV/ALR sulfhydryl oxidase domain superfamily [G3DSA:1.20.120.310] (48-157)
  IPR036774 ERV/ALR sulfhydryl oxidase domain superfamily [SSF69000] (52-156)
  IPR039799 Sulfhydryl oxidase ALR/ERV [PTHR12645] (33-155)